Protein AF-A0A5C6NRE7-F1 (afdb_monomer)

InterPro domains:
  IPR013783 Immunoglobulin-like fold [G3DSA:2.60.40.10] (16-94)
  IPR036179 Immunoglobulin-like domain superfamily [SSF48726] (20-72)

Structure (mmCIF, N/CA/C/O backbone):
data_AF-A0A5C6NRE7-F1
#
_entry.id   AF-A0A5C6NRE7-F1
#
loop_
_atom_site.group_PDB
_atom_site.id
_atom_site.type_symbol
_atom_site.label_atom_id
_atom_site.label_alt_id
_atom_site.label_comp_id
_atom_site.label_asym_id
_atom_site.label_entity_id
_atom_site.label_seq_id
_atom_site.pdbx_PDB_ins_code
_atom_site.Cartn_x
_atom_site.Cartn_y
_atom_site.Cartn_z
_atom_site.occupancy
_atom_site.B_iso_or_equiv
_atom_site.auth_seq_id
_atom_site.auth_comp_id
_atom_site.auth_asym_id
_atom_site.auth_atom_id
_atom_site.pdbx_PDB_model_num
ATOM 1 N N . MET A 1 1 ? 37.954 -28.004 -15.573 1.00 65.06 1 MET A N 1
ATOM 2 C CA . MET A 1 1 ? 37.705 -26.611 -15.127 1.00 65.06 1 MET A CA 1
ATOM 3 C C . MET A 1 1 ? 36.654 -25.911 -15.985 1.00 65.06 1 MET A C 1
ATOM 5 O O . MET A 1 1 ? 35.750 -25.333 -15.406 1.00 65.06 1 MET A O 1
ATOM 9 N N . LEU A 1 2 ? 36.711 -26.009 -17.321 1.00 72.81 2 LEU A N 1
ATOM 10 C CA . LEU A 1 2 ? 35.751 -25.354 -18.224 1.00 72.81 2 LEU A CA 1
ATOM 11 C C . LEU A 1 2 ? 34.312 -25.909 -18.126 1.00 72.81 2 LEU A C 1
ATOM 13 O O . LEU A 1 2 ? 33.375 -25.136 -17.989 1.00 72.81 2 LEU A O 1
ATOM 17 N N . GLU A 1 3 ? 34.151 -27.235 -18.067 1.00 74.31 3 GLU A N 1
ATOM 18 C CA . GLU A 1 3 ? 32.850 -27.911 -17.871 1.00 74.31 3 GLU A CA 1
ATOM 19 C C . GLU A 1 3 ? 32.123 -27.441 -16.598 1.00 74.31 3 GLU A C 1
ATOM 21 O O . GLU A 1 3 ? 30.935 -27.134 -16.613 1.00 74.31 3 GLU A O 1
ATOM 26 N N . SER A 1 4 ? 32.871 -27.314 -15.496 1.00 76.88 4 SER A N 1
ATOM 27 C CA . SER A 1 4 ? 32.337 -26.861 -14.206 1.00 76.88 4 SER A CA 1
ATOM 28 C C . SER A 1 4 ? 32.002 -25.367 -14.188 1.00 76.88 4 SER A C 1
ATOM 30 O O . SER A 1 4 ? 31.201 -24.932 -13.365 1.00 76.88 4 SER A O 1
ATOM 32 N N . LEU A 1 5 ? 32.629 -24.575 -15.064 1.00 78.38 5 LEU A N 1
ATOM 33 C CA . LEU A 1 5 ? 32.329 -23.156 -15.227 1.00 78.38 5 LEU A CA 1
ATOM 34 C C . LEU A 1 5 ? 31.058 -22.974 -16.064 1.00 78.38 5 LEU A C 1
ATOM 36 O O . LEU A 1 5 ? 30.196 -22.181 -15.695 1.00 78.38 5 LEU A O 1
ATOM 40 N N . CYS A 1 6 ? 30.906 -23.744 -17.145 1.00 79.12 6 CYS A N 1
ATOM 41 C CA . CYS A 1 6 ? 29.698 -23.735 -17.967 1.00 79.12 6 CYS A CA 1
ATOM 42 C C . CYS A 1 6 ? 28.461 -24.146 -17.160 1.00 79.12 6 CYS A C 1
ATOM 44 O O . CYS A 1 6 ? 27.459 -23.437 -17.205 1.00 79.12 6 CYS A O 1
ATOM 46 N N . THR A 1 7 ? 28.541 -25.212 -16.357 1.00 78.94 7 THR A N 1
ATOM 47 C CA . THR A 1 7 ? 27.415 -25.637 -15.508 1.00 78.94 7 THR A CA 1
ATOM 48 C C . THR A 1 7 ? 27.041 -24.597 -14.452 1.00 78.94 7 THR A C 1
ATOM 50 O O . THR A 1 7 ? 25.854 -24.368 -14.221 1.00 78.94 7 THR A O 1
ATOM 53 N N . LEU A 1 8 ? 28.021 -23.910 -13.856 1.00 78.06 8 LEU A N 1
ATOM 54 C CA . LEU A 1 8 ? 27.772 -22.842 -12.886 1.00 78.06 8 LEU A CA 1
ATOM 55 C C . LEU A 1 8 ? 27.098 -21.619 -13.532 1.00 78.06 8 LEU A C 1
ATOM 57 O O . LEU A 1 8 ? 26.149 -21.079 -12.968 1.00 78.06 8 LEU A O 1
ATOM 61 N N . ILE A 1 9 ? 27.538 -21.205 -14.726 1.00 79.69 9 ILE A N 1
ATOM 62 C CA . ILE A 1 9 ? 26.937 -20.083 -15.470 1.00 79.69 9 ILE A CA 1
ATOM 63 C C . ILE A 1 9 ? 25.495 -20.416 -15.885 1.00 79.69 9 ILE A C 1
ATOM 65 O O . ILE A 1 9 ? 24.600 -19.582 -15.727 1.00 79.69 9 ILE A O 1
ATOM 69 N N . THR A 1 10 ? 25.233 -21.638 -16.358 1.00 75.75 10 THR A N 1
ATOM 70 C CA . THR A 1 10 ? 23.866 -22.085 -16.668 1.00 75.75 10 THR A CA 1
ATOM 71 C C . THR A 1 10 ? 22.991 -22.115 -15.411 1.00 75.75 10 THR A C 1
ATOM 73 O O . THR A 1 10 ? 21.859 -21.649 -15.448 1.00 75.75 10 THR A O 1
ATOM 76 N N . ALA A 1 11 ? 23.518 -22.558 -14.266 1.00 75.06 11 ALA A N 1
ATOM 77 C CA . ALA A 1 11 ? 22.775 -22.546 -13.004 1.00 75.06 11 ALA A CA 1
ATOM 78 C C . ALA A 1 11 ? 22.454 -21.120 -12.505 1.00 75.06 11 ALA A C 1
ATOM 80 O O . ALA A 1 11 ? 21.340 -20.865 -12.051 1.00 75.06 11 ALA A O 1
ATOM 81 N N . LEU A 1 12 ? 23.395 -20.177 -12.625 1.00 72.38 12 LEU A N 1
ATOM 82 C CA . LEU A 1 12 ? 23.216 -18.771 -12.226 1.00 72.38 12 LEU A CA 1
ATOM 83 C C . LEU A 1 12 ? 22.209 -18.021 -13.111 1.00 72.38 12 LEU A C 1
ATOM 85 O O . LEU A 1 12 ? 21.494 -17.149 -12.624 1.00 72.38 12 LEU A O 1
ATOM 89 N N . THR A 1 13 ? 22.129 -18.364 -14.398 1.00 74.12 13 THR A N 1
ATOM 90 C CA . THR A 1 13 ? 21.204 -17.722 -15.350 1.00 74.12 13 THR A CA 1
ATOM 91 C C . THR A 1 13 ? 19.761 -18.224 -15.235 1.00 74.12 13 THR A C 1
ATOM 93 O O . THR A 1 13 ? 18.851 -17.558 -15.722 1.00 74.12 13 THR A O 1
ATOM 96 N N . CYS A 1 14 ? 19.517 -19.339 -14.536 1.00 66.62 14 CYS A N 1
ATOM 97 C CA . CYS A 1 14 ? 18.171 -19.863 -14.275 1.00 66.62 14 CYS A CA 1
ATOM 98 C C . CYS A 1 14 ? 17.482 -19.260 -13.033 1.00 66.62 14 CYS A C 1
ATOM 100 O O . CYS A 1 14 ? 16.357 -19.649 -12.710 1.00 66.62 14 CYS A O 1
ATOM 102 N N . VAL A 1 15 ? 18.109 -18.314 -12.326 1.00 69.69 15 VAL A N 1
ATOM 103 C CA . VAL A 1 15 ? 17.488 -17.668 -11.160 1.00 69.69 15 VAL A CA 1
ATOM 104 C C . VAL A 1 15 ? 16.492 -16.605 -11.621 1.00 69.69 15 VAL A C 1
ATOM 106 O O . VAL A 1 15 ? 16.860 -15.522 -12.068 1.00 69.69 15 VAL A O 1
ATOM 109 N N . SER A 1 16 ? 15.203 -16.904 -11.470 1.00 69.00 16 SER A N 1
ATOM 110 C CA . SER A 1 16 ? 14.129 -15.920 -11.629 1.00 69.00 16 SER A CA 1
ATOM 111 C C . SER A 1 16 ? 13.949 -15.171 -10.308 1.00 69.00 16 SER A C 1
ATOM 113 O O . SER A 1 16 ? 13.419 -15.726 -9.346 1.00 69.00 16 SER A O 1
ATOM 115 N N . ALA A 1 17 ? 14.414 -13.924 -10.226 1.00 66.50 17 ALA A N 1
ATOM 116 C CA . ALA A 1 17 ? 14.190 -13.093 -9.046 1.00 66.50 17 ALA A CA 1
ATOM 117 C C . ALA A 1 17 ? 12.709 -12.674 -8.976 1.00 66.50 17 ALA A C 1
ATOM 119 O O . ALA A 1 17 ? 12.240 -11.892 -9.800 1.00 66.50 17 ALA A O 1
ATOM 120 N N . VAL A 1 18 ? 11.967 -13.196 -7.997 1.00 68.25 18 VAL A N 1
ATOM 121 C CA . VAL A 1 18 ? 10.582 -12.783 -7.729 1.00 68.25 18 VAL A CA 1
ATOM 122 C C . VAL A 1 18 ? 10.603 -11.521 -6.872 1.00 68.25 18 VAL A C 1
ATOM 124 O O . VAL A 1 18 ? 11.121 -11.531 -5.756 1.00 68.25 18 VAL A O 1
ATOM 127 N N . THR A 1 19 ? 10.022 -10.428 -7.365 1.00 69.25 19 THR A N 1
ATOM 128 C CA . THR A 1 19 ? 9.756 -9.257 -6.525 1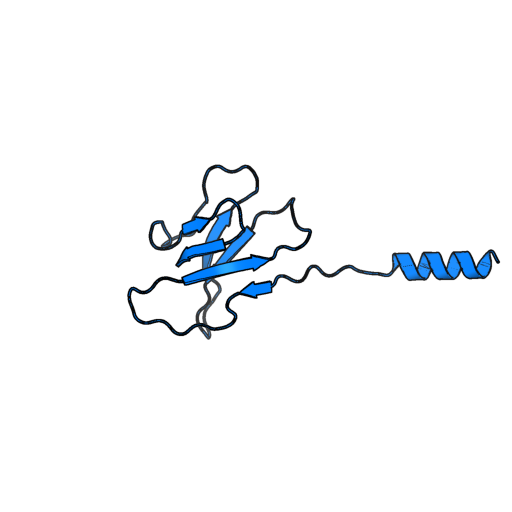.00 69.25 19 THR A CA 1
ATOM 129 C C . THR A 1 19 ? 8.562 -9.555 -5.6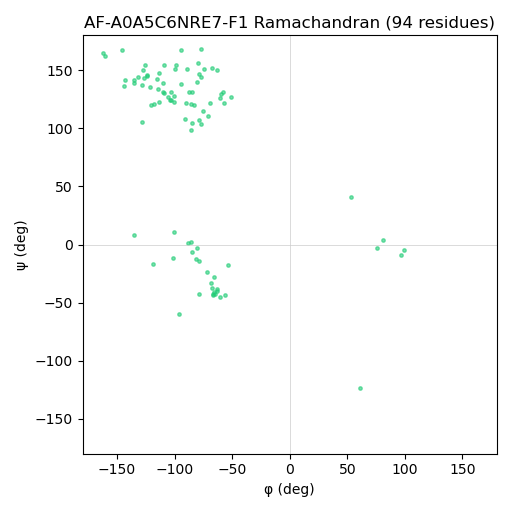24 1.00 69.25 19 THR A C 1
ATOM 131 O O . THR A 1 19 ? 7.442 -9.715 -6.103 1.00 69.25 19 THR A O 1
ATOM 134 N N . VAL A 1 20 ? 8.794 -9.608 -4.313 1.00 76.31 20 VAL A N 1
ATOM 135 C CA . VAL A 1 20 ? 7.728 -9.748 -3.315 1.00 76.31 20 VAL A CA 1
ATOM 136 C C . VAL A 1 20 ? 7.429 -8.381 -2.714 1.00 76.31 20 VAL A C 1
ATOM 138 O O . VAL A 1 20 ? 8.314 -7.739 -2.151 1.00 76.31 20 VAL A O 1
ATOM 141 N N . LEU A 1 21 ? 6.174 -7.948 -2.822 1.00 77.75 21 LEU A N 1
ATOM 142 C CA . LEU A 1 21 ? 5.676 -6.747 -2.159 1.00 77.75 21 LEU A CA 1
ATOM 143 C C . LEU A 1 21 ? 5.251 -7.091 -0.733 1.00 77.75 21 LEU A C 1
ATOM 145 O O . LEU A 1 21 ? 4.497 -8.041 -0.524 1.00 77.75 21 LEU A O 1
ATOM 149 N N . THR A 1 22 ? 5.693 -6.304 0.247 1.00 85.12 22 THR A N 1
ATOM 150 C CA . THR A 1 22 ? 5.221 -6.440 1.635 1.00 85.12 22 THR A CA 1
ATOM 151 C C . THR A 1 22 ? 4.440 -5.207 2.051 1.00 85.12 22 THR A C 1
ATOM 153 O O . THR A 1 22 ? 4.922 -4.090 1.848 1.00 85.12 22 THR A O 1
ATOM 156 N N . GLN A 1 23 ? 3.283 -5.414 2.679 1.00 86.25 23 GLN A N 1
ATOM 157 C CA . GLN A 1 23 ? 2.456 -4.353 3.244 1.00 86.25 23 GLN A CA 1
ATOM 158 C C . GLN A 1 23 ? 2.486 -4.402 4.774 1.00 86.25 23 GLN A C 1
ATOM 160 O O . GLN A 1 23 ? 2.447 -5.487 5.357 1.00 86.25 23 GLN A O 1
ATOM 165 N N . LYS A 1 24 ? 2.564 -3.240 5.425 1.00 89.44 24 LYS A N 1
ATOM 166 C CA . LYS A 1 24 ? 2.485 -3.116 6.887 1.00 89.44 24 LYS A CA 1
ATOM 167 C C . LYS A 1 24 ? 1.489 -2.019 7.279 1.00 89.44 24 LYS A C 1
ATOM 169 O O . LYS A 1 24 ? 1.455 -1.011 6.590 1.00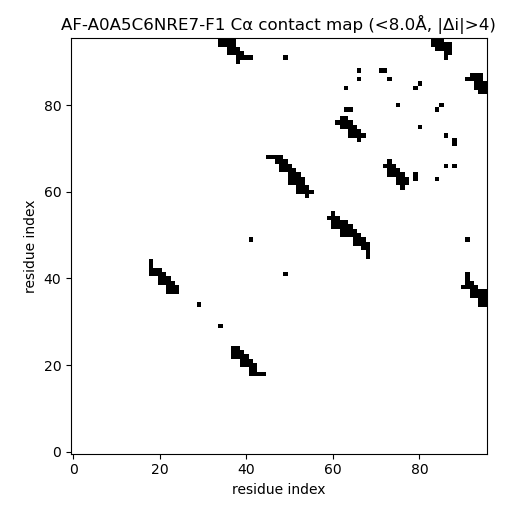 89.44 24 LYS A O 1
ATOM 174 N N . PRO A 1 25 ? 0.731 -2.174 8.376 1.00 90.94 25 PRO A N 1
ATOM 175 C CA . PRO A 1 25 ? 0.549 -3.414 9.132 1.00 90.94 25 PRO A CA 1
ATOM 176 C C . PRO A 1 25 ? -0.235 -4.457 8.315 1.00 90.94 25 PRO A C 1
ATOM 178 O O . PRO A 1 25 ? -1.041 -4.104 7.463 1.00 90.94 25 PRO A O 1
ATOM 181 N N . THR A 1 26 ? -0.011 -5.749 8.576 1.00 88.50 26 THR A N 1
ATOM 182 C CA . THR A 1 26 ? -0.739 -6.834 7.886 1.00 88.50 26 THR A CA 1
ATOM 183 C C . THR A 1 26 ? -2.218 -6.860 8.269 1.00 88.50 26 THR A C 1
ATOM 185 O O . THR A 1 26 ? -3.075 -7.146 7.440 1.00 88.50 26 THR A O 1
ATOM 188 N N . VAL A 1 27 ? -2.516 -6.579 9.540 1.00 89.81 27 VAL A N 1
ATOM 189 C CA . VAL A 1 27 ? -3.874 -6.503 10.082 1.00 89.81 27 VAL A CA 1
ATOM 190 C C . VAL A 1 27 ? -3.902 -5.390 11.118 1.00 89.81 27 VAL A C 1
ATOM 192 O O . VAL A 1 27 ? -2.992 -5.276 11.939 1.00 89.81 27 VAL A O 1
ATOM 195 N N . VAL A 1 28 ? -4.954 -4.582 11.081 1.00 93.12 28 VAL A N 1
ATO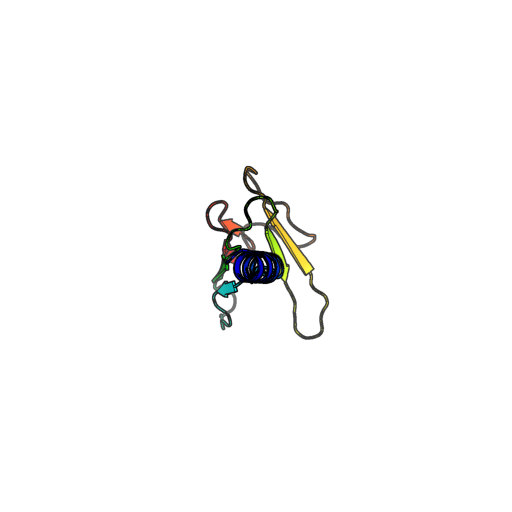M 196 C CA . VAL A 1 28 ? -5.219 -3.531 12.059 1.00 93.12 28 VAL A CA 1
ATOM 197 C C . VAL A 1 28 ? -6.723 -3.453 12.303 1.00 93.12 28 VAL A C 1
ATOM 199 O O . VAL A 1 28 ? -7.514 -3.596 11.370 1.00 93.12 28 VAL A O 1
ATOM 202 N N . SER A 1 29 ? -7.108 -3.229 13.555 1.00 93.75 29 SER A N 1
ATOM 203 C CA . SER A 1 29 ? -8.490 -2.964 13.952 1.00 93.75 29 SER A CA 1
ATOM 204 C C . SER A 1 29 ? -8.565 -1.537 14.466 1.00 93.75 29 SER A C 1
ATOM 206 O O . SER A 1 29 ? -7.832 -1.186 15.386 1.00 93.75 29 SER A O 1
ATOM 208 N N . LEU A 1 30 ? -9.431 -0.729 13.859 1.00 92.25 30 LEU A N 1
ATOM 209 C CA . LEU A 1 30 ? -9.575 0.695 14.155 1.00 92.25 30 LEU A CA 1
ATOM 210 C C . LEU A 1 30 ? -11.033 1.026 14.447 1.00 92.25 30 LEU A C 1
ATOM 212 O O . LEU A 1 30 ? -11.956 0.421 13.891 1.00 92.25 30 LEU A O 1
ATOM 216 N N . SER A 1 31 ? -11.230 2.031 15.283 1.00 96.19 31 SER A N 1
ATOM 217 C CA . SER A 1 31 ? -12.507 2.688 15.499 1.00 96.19 31 SER A CA 1
ATOM 218 C C . SER A 1 31 ? -12.797 3.686 14.380 1.00 96.19 31 SER A C 1
ATOM 220 O O . SER A 1 31 ? -11.912 4.207 13.700 1.00 96.19 31 SER A O 1
ATOM 222 N N . ARG A 1 32 ? -14.081 3.983 14.172 1.00 90.75 32 ARG A N 1
ATOM 223 C CA . ARG A 1 32 ? -14.499 4.939 13.143 1.00 90.75 32 ARG A CA 1
ATOM 224 C C . ARG A 1 32 ? -13.898 6.321 13.419 1.00 90.75 32 ARG A C 1
ATOM 226 O O . ARG A 1 32 ? -14.150 6.896 14.471 1.00 90.75 32 ARG A O 1
ATOM 233 N N . GLY A 1 33 ? -13.211 6.877 12.424 1.00 91.06 33 GLY A N 1
ATOM 234 C CA . GLY A 1 33 ? -12.598 8.206 12.498 1.00 91.06 33 GLY A CA 1
ATOM 235 C C . GLY A 1 33 ? -11.119 8.185 12.876 1.00 91.06 33 GLY A C 1
ATOM 236 O O . GLY A 1 33 ? -10.468 9.217 12.750 1.00 91.06 33 GLY A O 1
ATOM 237 N N . GLU A 1 34 ? -10.584 7.033 13.281 1.00 94.12 34 GLU A N 1
ATOM 238 C CA . GLU A 1 34 ? -9.140 6.834 13.382 1.00 94.12 34 GLU A CA 1
ATOM 239 C C . GLU A 1 34 ? -8.529 6.667 11.988 1.00 94.12 34 GLU A C 1
ATOM 241 O O . GLU A 1 34 ? -9.185 6.170 11.068 1.00 94.12 34 GLU A O 1
ATOM 246 N N . SER A 1 35 ? -7.268 7.075 11.854 1.00 92.06 35 SER A N 1
ATOM 247 C CA . SER A 1 35 ? -6.497 6.933 10.620 1.00 92.06 35 SER A CA 1
ATOM 248 C C . SER A 1 35 ? -5.402 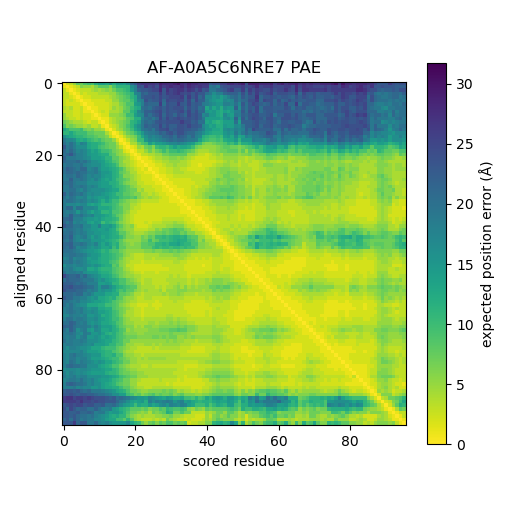5.891 10.769 1.00 92.06 35 SER A C 1
ATOM 250 O O . SER A 1 35 ? -4.888 5.659 11.865 1.00 92.06 35 SER A O 1
ATOM 252 N N . VAL A 1 36 ? -4.995 5.301 9.650 1.00 91.69 36 VAL A N 1
ATOM 253 C CA . VAL A 1 36 ? -3.863 4.376 9.598 1.00 91.69 36 VAL A CA 1
ATOM 254 C C . VAL A 1 36 ? -2.954 4.667 8.427 1.00 91.69 36 VAL A C 1
ATOM 256 O O . VAL A 1 36 ? -3.404 4.903 7.309 1.00 91.69 36 VAL A O 1
ATOM 259 N N . THR A 1 37 ? -1.656 4.576 8.688 1.00 92.19 37 THR A N 1
ATOM 260 C CA . THR A 1 37 ? -0.638 4.540 7.647 1.00 92.19 37 THR A CA 1
ATOM 261 C C . THR A 1 37 ? -0.377 3.093 7.257 1.00 92.19 37 THR A C 1
ATOM 263 O O . THR A 1 37 ? -0.006 2.273 8.097 1.00 92.19 37 THR A O 1
ATOM 266 N N . MET A 1 38 ? -0.574 2.785 5.980 1.00 90.44 38 MET A N 1
ATOM 267 C CA . MET A 1 38 ? -0.157 1.533 5.371 1.00 90.44 38 MET A CA 1
ATOM 268 C C . MET A 1 38 ? 1.094 1.764 4.524 1.00 90.44 38 MET A C 1
ATOM 270 O O . MET A 1 38 ? 1.097 2.579 3.601 1.00 90.44 38 MET A O 1
ATOM 274 N N . ASP A 1 39 ? 2.137 1.001 4.816 1.00 89.00 39 ASP A N 1
ATOM 275 C CA . ASP A 1 39 ? 3.420 1.021 4.125 1.00 89.00 39 ASP A CA 1
ATOM 276 C C . ASP A 1 39 ? 3.458 -0.047 3.039 1.00 89.00 39 ASP A C 1
ATOM 278 O O . ASP A 1 39 ? 3.054 -1.186 3.282 1.00 89.00 39 ASP A O 1
ATOM 282 N N . CYS A 1 40 ? 4.008 0.283 1.870 1.00 85.75 40 CYS A N 1
ATOM 283 C CA . CYS A 1 40 ? 4.318 -0.683 0.822 1.00 85.75 40 CYS A CA 1
ATOM 284 C C . CYS A 1 40 ? 5.824 -0.703 0.540 1.00 85.75 40 CYS A C 1
ATOM 286 O O . CYS A 1 40 ? 6.410 0.300 0.138 1.00 85.75 40 CYS A O 1
ATOM 288 N N . ASN A 1 41 ? 6.459 -1.864 0.703 1.00 82.75 41 ASN A N 1
ATOM 289 C CA . ASN A 1 41 ? 7.837 -2.060 0.263 1.00 82.75 41 ASN A CA 1
ATOM 290 C C . ASN A 1 41 ? 7.849 -2.595 -1.174 1.00 82.75 41 ASN A C 1
ATOM 292 O O . ASN A 1 41 ? 7.522 -3.762 -1.398 1.00 82.75 41 ASN A O 1
ATOM 296 N N . LEU A 1 42 ? 8.245 -1.745 -2.127 1.00 78.31 42 LEU A N 1
ATOM 297 C CA . LEU A 1 42 ? 8.430 -2.114 -3.537 1.00 78.31 42 LEU A CA 1
ATOM 298 C C . LEU A 1 42 ? 9.777 -2.814 -3.823 1.00 78.31 42 LEU A C 1
ATOM 300 O O . LEU A 1 42 ? 10.046 -3.219 -4.954 1.00 78.31 42 LEU A O 1
ATOM 304 N N . GLY A 1 43 ? 10.646 -2.963 -2.821 1.00 77.81 43 GLY A N 1
ATOM 305 C CA . GLY A 1 43 ? 11.975 -3.545 -2.975 1.00 77.81 43 GLY A CA 1
ATOM 306 C C . GLY A 1 43 ? 12.841 -2.736 -3.943 1.00 77.81 43 GLY A C 1
ATOM 307 O O . GLY A 1 43 ? 13.063 -1.543 -3.752 1.00 77.81 43 GLY A O 1
ATOM 308 N N . THR A 1 44 ? 13.339 -3.394 -4.992 1.00 76.31 44 THR A N 1
ATOM 309 C CA . THR A 1 44 ? 14.172 -2.780 -6.043 1.00 76.31 44 THR A CA 1
ATOM 310 C C . THR A 1 44 ? 13.362 -2.197 -7.203 1.00 76.31 44 THR A C 1
ATOM 312 O O . THR A 1 44 ? 13.941 -1.668 -8.155 1.00 76.31 44 THR A O 1
ATOM 315 N N . VAL A 1 45 ? 12.028 -2.270 -7.150 1.00 75.19 45 VAL A N 1
ATOM 316 C CA . VAL A 1 45 ? 11.154 -1.747 -8.202 1.00 75.19 45 VAL A CA 1
ATOM 317 C C . VAL A 1 45 ? 11.070 -0.229 -8.088 1.00 75.19 45 VAL A C 1
ATOM 319 O O . VAL A 1 45 ? 10.389 0.314 -7.225 1.00 75.19 45 VAL A O 1
ATOM 322 N N . THR A 1 46 ? 11.783 0.458 -8.979 1.00 75.25 46 THR A N 1
ATOM 323 C CA . THR A 1 46 ? 11.885 1.928 -8.991 1.00 75.25 46 THR A CA 1
ATOM 324 C C . THR A 1 46 ? 11.355 2.578 -10.268 1.00 75.25 46 THR A C 1
ATOM 326 O O . THR A 1 46 ? 11.084 3.777 -10.263 1.00 75.25 46 THR A O 1
ATOM 329 N N . ASN A 1 47 ? 11.181 1.796 -11.339 1.00 81.00 47 ASN A N 1
ATOM 330 C CA . ASN A 1 47 ? 10.761 2.268 -12.666 1.00 81.00 47 ASN A CA 1
ATOM 331 C C . ASN A 1 47 ? 9.268 2.038 -12.954 1.00 81.00 47 ASN A C 1
ATOM 333 O O . ASN A 1 47 ? 8.831 2.188 -14.092 1.00 81.00 47 ASN A O 1
ATOM 337 N N . TRP A 1 48 ? 8.485 1.656 -11.945 1.00 82.56 48 TRP A N 1
ATOM 338 C CA . TRP A 1 48 ? 7.055 1.379 -12.079 1.00 82.56 48 TRP A CA 1
ATOM 339 C C . TRP A 1 48 ? 6.249 2.202 -11.081 1.00 82.56 48 TRP A C 1
ATOM 341 O O . TRP A 1 48 ? 6.759 2.610 -10.038 1.00 82.56 48 TRP A O 1
ATOM 351 N N . ALA A 1 49 ? 4.989 2.464 -11.422 1.00 85.75 49 ALA A N 1
ATOM 352 C CA . ALA A 1 49 ? 4.080 3.184 -10.545 1.00 85.75 49 ALA A CA 1
ATOM 353 C C . ALA A 1 49 ? 3.569 2.274 -9.422 1.00 85.75 49 ALA A C 1
ATOM 355 O O . ALA A 1 49 ? 3.323 1.083 -9.620 1.00 85.75 49 ALA A O 1
ATOM 356 N N . ALA A 1 50 ? 3.384 2.854 -8.242 1.00 86.50 50 ALA A N 1
ATOM 357 C CA . ALA A 1 50 ? 2.745 2.206 -7.113 1.00 86.50 50 ALA A CA 1
ATOM 358 C C . ALA A 1 50 ? 1.231 2.385 -7.225 1.00 86.50 50 ALA A C 1
ATOM 360 O O . ALA A 1 50 ? 0.735 3.514 -7.230 1.00 86.50 50 ALA A O 1
ATOM 361 N N . HIS A 1 51 ? 0.497 1.276 -7.291 1.00 89.81 51 HIS A N 1
ATOM 362 C CA . HIS A 1 51 ? -0.961 1.279 -7.339 1.00 89.81 51 HIS A CA 1
ATOM 363 C C . HIS A 1 51 ? -1.533 0.753 -6.025 1.00 89.81 51 HIS A C 1
ATOM 365 O O . HIS A 1 51 ? -1.167 -0.331 -5.573 1.00 89.81 51 HIS A O 1
ATOM 371 N N . TRP A 1 52 ? -2.474 1.496 -5.448 1.00 91.31 52 TRP A N 1
ATOM 372 C CA . TRP A 1 52 ? -3.216 1.086 -4.264 1.00 91.31 52 TRP A CA 1
ATOM 373 C C . TRP A 1 52 ? -4.614 0.619 -4.645 1.00 91.31 52 TRP A C 1
ATOM 375 O O . TRP A 1 52 ? -5.351 1.313 -5.352 1.00 91.31 52 TRP A O 1
ATOM 385 N N . TYR A 1 53 ? -4.983 -0.546 -4.124 1.00 93.12 53 TYR A N 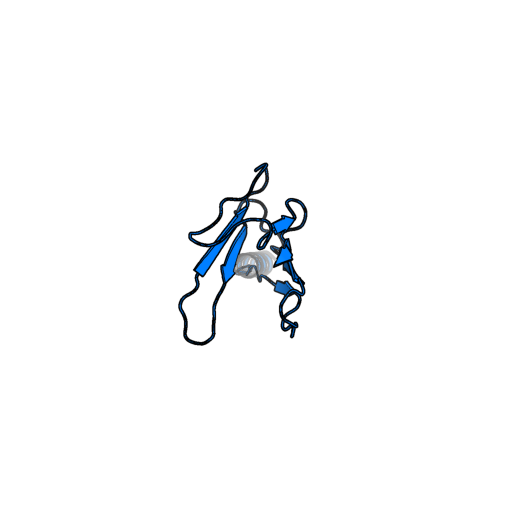1
ATOM 386 C CA . TYR A 1 53 ? -6.310 -1.123 -4.270 1.00 93.12 53 TYR A CA 1
ATOM 387 C C . TYR A 1 53 ? -6.907 -1.411 -2.899 1.00 93.12 53 TYR A C 1
ATOM 389 O O . TYR A 1 53 ? -6.209 -1.815 -1.970 1.00 93.12 53 TYR A O 1
ATOM 397 N N . LYS A 1 54 ? -8.219 -1.234 -2.792 1.00 92.69 54 LYS A N 1
ATOM 398 C CA . LYS A 1 54 ? -9.014 -1.611 -1.628 1.00 92.69 54 LYS A CA 1
ATOM 399 C C . LYS A 1 54 ? -9.899 -2.789 -2.003 1.00 92.69 54 LYS A C 1
ATOM 401 O O . LYS A 1 54 ? -10.621 -2.724 -2.994 1.00 92.69 54 LYS A O 1
ATOM 406 N N . GLN A 1 55 ? -9.903 -3.828 -1.178 1.00 93.88 55 GLN A N 1
ATOM 407 C CA . GLN A 1 55 ? -10.799 -4.968 -1.335 1.00 93.88 55 GLN A CA 1
ATOM 408 C C . GLN A 1 55 ? -11.534 -5.235 -0.024 1.00 93.88 55 GLN A C 1
ATOM 410 O O . GLN A 1 55 ? -10.951 -5.182 1.054 1.00 93.88 55 GLN A O 1
ATOM 415 N N . VAL A 1 56 ? -12.833 -5.505 -0.130 1.00 93.69 56 VAL A N 1
ATOM 416 C CA . VAL A 1 56 ? -13.638 -6.053 0.967 1.00 93.69 56 VAL A CA 1
ATOM 417 C C . VAL A 1 56 ? -13.792 -7.563 0.756 1.00 93.69 56 VAL A C 1
ATOM 419 O O . VAL A 1 56 ? -13.784 -7.992 -0.402 1.00 93.69 56 VAL A O 1
ATOM 422 N N . PRO A 1 57 ? -13.939 -8.380 1.815 1.00 94.31 57 PRO A N 1
ATOM 423 C CA . PRO A 1 57 ? -14.146 -9.820 1.664 1.00 94.31 57 PRO A CA 1
ATOM 424 C C . PRO A 1 57 ? -15.286 -10.136 0.682 1.00 94.31 57 PRO A C 1
ATOM 426 O O . PRO A 1 57 ? -16.379 -9.590 0.804 1.00 94.31 57 PRO A O 1
ATOM 429 N N . GLY A 1 58 ? -15.013 -10.978 -0.320 1.00 95.25 58 GLY A N 1
ATOM 430 C CA . GLY A 1 58 ? -15.975 -11.355 -1.369 1.00 95.25 58 GLY A CA 1
ATOM 431 C C . GLY A 1 58 ? -16.238 -10.298 -2.455 1.00 95.25 58 GLY A C 1
ATOM 432 O O . GLY A 1 58 ? -16.974 -10.574 -3.397 1.00 95.25 58 GLY A O 1
ATOM 433 N N . GLY A 1 59 ? -15.646 -9.104 -2.357 1.00 95.69 59 GLY A N 1
ATOM 434 C CA . GLY A 1 59 ? -15.776 -8.036 -3.349 1.00 95.69 59 GLY A CA 1
ATOM 435 C C . GLY A 1 59 ? -14.649 -8.011 -4.386 1.00 95.69 59 GLY A C 1
ATOM 436 O O . GLY A 1 59 ? -13.594 -8.626 -4.216 1.00 95.69 59 GLY A O 1
ATOM 437 N N . VAL A 1 60 ? -14.851 -7.234 -5.452 1.00 95.12 60 VAL A N 1
ATOM 438 C CA . VAL A 1 60 ? -13.805 -6.948 -6.447 1.00 95.12 60 VAL A CA 1
ATOM 439 C C . VAL A 1 60 ? -12.831 -5.874 -5.937 1.00 95.12 60 VAL A C 1
ATOM 441 O O . VAL A 1 60 ? -13.258 -4.967 -5.213 1.00 95.12 60 VAL A O 1
ATOM 444 N N . PRO A 1 61 ? -11.537 -5.931 -6.303 1.00 96.06 61 PRO A N 1
ATOM 445 C CA . PRO A 1 61 ? -10.590 -4.863 -6.001 1.00 96.06 61 PRO A CA 1
ATOM 446 C C . PRO A 1 61 ? -11.032 -3.518 -6.591 1.00 96.06 61 PRO A C 1
ATOM 448 O O . PRO A 1 61 ? -11.370 -3.417 -7.769 1.00 96.06 61 PRO A O 1
ATOM 451 N N . GLN A 1 62 ? -11.004 -2.473 -5.770 1.00 96.88 62 GLN A N 1
ATOM 452 C CA . GLN A 1 62 ? -11.326 -1.099 -6.148 1.00 96.88 62 GLN A CA 1
ATOM 453 C C . GLN A 1 62 ? -10.036 -0.289 -6.240 1.00 96.88 62 GLN A C 1
ATOM 455 O O . GLN A 1 62 ? -9.261 -0.264 -5.284 1.00 96.88 62 GLN A O 1
ATOM 460 N N . PHE A 1 63 ? -9.803 0.377 -7.370 1.00 95.50 63 PHE A N 1
ATOM 461 C CA . PHE A 1 63 ? -8.647 1.254 -7.542 1.00 95.50 63 PHE A CA 1
ATOM 462 C C . PHE A 1 63 ? -8.790 2.506 -6.668 1.00 95.50 63 PHE A C 1
ATOM 464 O O . PHE A 1 63 ? -9.771 3.237 -6.798 1.00 95.50 63 PHE A O 1
ATOM 471 N N . VAL A 1 64 ? -7.819 2.741 -5.783 1.00 95.19 64 VAL A N 1
ATOM 472 C CA . VAL A 1 64 ? -7.821 3.867 -4.838 1.00 95.19 64 VAL A CA 1
ATOM 473 C C . VAL A 1 64 ? -7.006 5.022 -5.394 1.00 95.19 64 VAL A C 1
ATOM 475 O O . VAL A 1 64 ? -7.537 6.117 -5.573 1.00 95.19 64 VAL A O 1
ATOM 478 N N . LEU A 1 65 ? -5.719 4.788 -5.660 1.00 94.12 65 LEU A N 1
ATOM 479 C CA . LEU A 1 65 ? -4.824 5.786 -6.235 1.00 94.12 65 LEU A CA 1
ATOM 480 C C . LEU A 1 65 ? -3.587 5.159 -6.875 1.00 94.12 65 LEU A C 1
ATOM 482 O O . LEU A 1 65 ? -3.217 4.021 -6.574 1.00 94.12 65 LEU A O 1
ATOM 486 N N . VAL A 1 66 ? -2.928 5.936 -7.730 1.00 91.44 66 VAL A N 1
ATOM 487 C CA . VAL A 1 66 ? -1.617 5.633 -8.307 1.00 91.44 66 VAL A CA 1
ATOM 488 C C . VAL A 1 66 ? -0.655 6.788 -8.075 1.00 91.44 66 VAL A C 1
ATOM 490 O O . VAL A 1 66 ? -1.030 7.963 -8.156 1.00 91.44 66 VAL A O 1
ATOM 493 N N . TRP A 1 67 ? 0.599 6.436 -7.823 1.00 88.75 67 TRP A N 1
ATOM 494 C CA . TRP A 1 67 ? 1.708 7.371 -7.785 1.00 88.75 67 TRP A CA 1
ATOM 495 C C . TRP A 1 67 ? 2.913 6.820 -8.545 1.00 88.75 67 TRP A C 1
ATOM 497 O O . TRP A 1 67 ? 3.221 5.633 -8.458 1.00 88.75 67 TRP A O 1
ATOM 507 N N . TYR A 1 68 ? 3.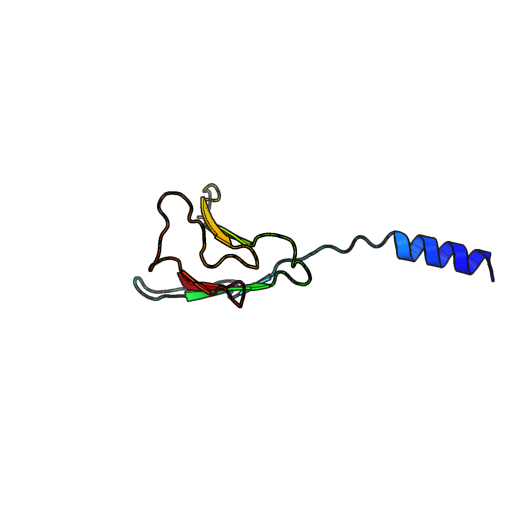618 7.693 -9.260 1.00 85.94 68 TYR A N 1
ATOM 508 C CA . TYR A 1 68 ? 4.868 7.364 -9.931 1.00 85.94 68 TYR A CA 1
ATOM 509 C C . TYR A 1 68 ? 5.981 8.304 -9.484 1.00 85.94 68 TYR A C 1
ATOM 511 O O . TYR A 1 68 ? 5.763 9.498 -9.256 1.00 85.94 68 TYR A O 1
ATOM 519 N N . ARG A 1 69 ? 7.201 7.768 -9.406 1.00 80.12 69 ARG A N 1
ATOM 520 C CA . ARG A 1 69 ? 8.380 8.544 -9.038 1.00 80.12 69 ARG A CA 1
ATOM 521 C C . ARG A 1 69 ? 8.558 9.735 -9.983 1.00 80.12 69 ARG A C 1
ATOM 523 O O . ARG A 1 69 ? 8.729 9.573 -11.184 1.00 80.12 69 ARG A O 1
ATOM 530 N N . GLY A 1 70 ? 8.581 10.937 -9.409 1.00 82.56 70 GLY A N 1
ATOM 531 C CA . GLY A 1 70 ? 8.722 12.194 -10.151 1.00 82.56 70 GLY A CA 1
ATOM 532 C C . GLY A 1 70 ? 7.405 12.930 -10.400 1.00 82.56 70 GLY A C 1
ATOM 533 O O . GLY A 1 70 ? 7.435 14.053 -10.893 1.00 82.56 70 GLY A O 1
ATOM 534 N N . TRP A 1 71 ? 6.258 12.354 -10.030 1.00 87.12 71 TRP A N 1
ATOM 535 C CA . TRP A 1 71 ? 4.994 13.087 -10.011 1.00 87.12 71 TRP A CA 1
ATOM 536 C C . TRP A 1 71 ? 4.873 13.935 -8.744 1.00 87.12 71 TRP A C 1
ATOM 538 O O . TRP A 1 71 ? 5.217 13.488 -7.647 1.00 87.12 71 TRP A O 1
ATOM 548 N N . SER A 1 72 ? 4.338 15.148 -8.895 1.00 85.88 72 SER A N 1
ATOM 549 C CA . SER A 1 72 ? 4.039 16.058 -7.782 1.00 85.88 72 SER A CA 1
ATOM 550 C C . SER A 1 72 ? 2.711 15.747 -7.085 1.00 85.88 72 SER A C 1
ATOM 552 O O . SER A 1 72 ? 2.447 16.277 -6.007 1.00 85.88 72 SER A O 1
ATOM 554 N N . SER A 1 73 ? 1.873 14.898 -7.682 1.00 87.75 73 SER A N 1
ATOM 555 C CA . SER A 1 73 ? 0.561 14.518 -7.163 1.00 87.75 73 SER A CA 1
ATOM 556 C C . SER A 1 73 ? 0.217 13.063 -7.491 1.00 87.75 73 SER A C 1
ATOM 558 O O . SER A 1 73 ? 0.885 12.406 -8.292 1.00 87.75 73 SER A O 1
ATOM 560 N N . VAL A 1 74 ? -0.828 12.550 -6.840 1.00 91.38 74 VAL A N 1
ATOM 561 C CA . VAL A 1 74 ? -1.404 11.229 -7.121 1.00 91.38 74 VAL A CA 1
ATOM 562 C C . VAL A 1 74 ? -2.630 11.352 -8.015 1.00 91.38 74 VAL A C 1
ATOM 564 O O . VAL A 1 74 ? -3.321 12.371 -8.004 1.00 91.38 74 VAL A O 1
ATOM 567 N N . THR A 1 75 ? -2.938 10.293 -8.757 1.00 93.50 75 THR A N 1
ATOM 568 C CA . THR A 1 75 ? -4.217 10.172 -9.468 1.00 93.50 75 THR A CA 1
ATOM 569 C C . THR A 1 75 ? -5.123 9.219 -8.702 1.00 93.50 75 THR A C 1
ATOM 571 O O . THR A 1 75 ? -4.731 8.085 -8.435 1.00 93.50 75 THR A O 1
ATOM 574 N N . TYR A 1 76 ? -6.321 9.680 -8.345 1.00 95.50 76 TYR A N 1
ATOM 575 C CA . TYR A 1 76 ? -7.303 8.892 -7.602 1.00 95.50 76 TYR A CA 1
ATOM 576 C C . TYR A 1 76 ? -8.231 8.101 -8.525 1.00 95.50 76 TYR A C 1
ATOM 578 O O . TYR A 1 76 ? -8.536 8.521 -9.642 1.00 95.50 76 TYR A O 1
ATOM 586 N N . GLY A 1 77 ? -8.711 6.965 -8.025 1.00 96.19 77 GLY A N 1
ATOM 587 C CA . GLY A 1 77 ? -9.833 6.241 -8.605 1.00 96.19 77 GLY A CA 1
ATOM 588 C C . GLY A 1 77 ? -11.181 6.879 -8.267 1.00 96.19 77 GLY A C 1
ATOM 589 O O . GLY A 1 77 ? -11.297 7.742 -7.396 1.00 96.19 77 GLY A O 1
ATOM 590 N N . S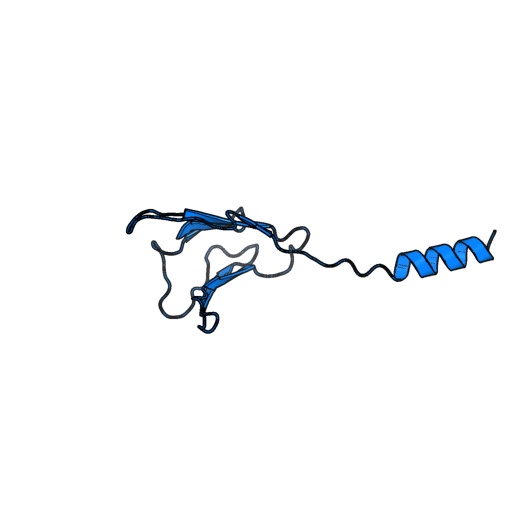ER A 1 78 ? -12.227 6.429 -8.959 1.00 95.12 78 SER A N 1
ATOM 591 C CA . SER A 1 78 ? -13.588 6.936 -8.756 1.00 95.12 78 SER A CA 1
ATOM 592 C C . SER A 1 78 ? -14.063 6.716 -7.315 1.00 95.12 78 SER A C 1
ATOM 594 O O . SER A 1 78 ? -13.979 5.605 -6.793 1.00 95.12 78 SER A O 1
ATOM 596 N N . GLY A 1 79 ? -14.567 7.775 -6.674 1.00 95.19 79 GLY A N 1
ATOM 597 C CA . GLY A 1 79 ? -15.062 7.732 -5.293 1.00 95.19 79 GLY A CA 1
ATOM 598 C C . GLY A 1 79 ? -13.986 7.819 -4.202 1.00 95.19 79 GLY A C 1
ATOM 599 O O . GLY A 1 79 ? -14.329 7.740 -3.023 1.00 95.19 79 GLY A O 1
ATOM 600 N N . PHE A 1 80 ? -12.713 8.012 -4.564 1.00 94.56 80 PHE A N 1
ATOM 601 C CA . PHE A 1 80 ? -11.600 8.192 -3.627 1.00 94.56 80 PHE A CA 1
ATOM 602 C C . PHE A 1 80 ? -10.993 9.592 -3.761 1.00 94.56 80 PHE A C 1
ATOM 604 O O . PHE A 1 80 ? -10.892 10.133 -4.860 1.00 94.56 80 PHE A O 1
ATOM 611 N N . SER A 1 81 ? -10.592 10.195 -2.639 1.00 93.81 81 SER A N 1
ATOM 612 C CA . SER A 1 81 ? -9.953 11.514 -2.631 1.00 93.81 81 SER A CA 1
ATOM 613 C C . SER A 1 81 ? -9.200 11.795 -1.329 1.00 93.81 81 SER A C 1
ATOM 615 O O . SER A 1 81 ? -9.430 11.169 -0.289 1.00 93.81 81 SER A O 1
ATOM 617 N N . SER A 1 82 ? -8.352 12.820 -1.372 1.00 90.69 82 SER A N 1
ATOM 618 C CA . SER A 1 82 ? -7.870 13.530 -0.183 1.00 90.69 82 SER A CA 1
ATOM 619 C C . SER A 1 82 ? -9.041 14.222 0.559 1.00 90.69 82 SER A C 1
ATOM 621 O O . SER A 1 82 ? -10.037 14.569 -0.089 1.00 90.69 82 SER A O 1
ATOM 623 N N . PRO A 1 83 ? -8.985 14.397 1.899 1.00 90.81 83 PRO A N 1
ATOM 624 C CA . PRO A 1 83 ? -7.901 13.991 2.808 1.00 90.81 83 PRO A CA 1
ATOM 625 C C . PRO A 1 83 ? -7.990 12.537 3.284 1.00 90.81 83 PRO A C 1
ATOM 627 O O . PRO A 1 83 ? -7.067 12.055 3.930 1.00 90.81 83 PRO A O 1
ATOM 630 N N . ARG A 1 84 ? -9.082 11.830 2.957 1.00 90.06 84 ARG A N 1
ATOM 631 C CA . ARG A 1 84 ? -9.328 10.463 3.442 1.00 90.06 84 ARG A CA 1
ATOM 632 C C . ARG A 1 84 ? -8.338 9.435 2.915 1.00 90.06 84 ARG A C 1
ATOM 634 O O . ARG A 1 84 ? -8.148 8.428 3.558 1.00 90.06 84 ARG A O 1
ATOM 641 N N . PHE A 1 85 ? -7.759 9.653 1.740 1.00 90.81 85 PHE A N 1
ATOM 642 C CA . PHE A 1 85 ? -6.720 8.789 1.190 1.00 90.81 85 PHE A CA 1
ATOM 643 C C . PHE A 1 85 ? -5.546 9.671 0.788 1.00 90.81 85 PHE A C 1
ATOM 645 O O . PHE A 1 85 ? -5.625 10.384 -0.212 1.00 90.81 85 PHE A O 1
ATOM 652 N N . THR A 1 86 ? -4.468 9.661 1.564 1.00 89.00 86 THR A N 1
ATOM 653 C CA . THR A 1 86 ? -3.319 10.555 1.363 1.00 89.00 86 THR A CA 1
ATOM 654 C C . THR A 1 86 ? -2.055 9.744 1.129 1.00 89.00 86 THR A C 1
ATOM 656 O O . THR A 1 86 ? -1.656 8.966 1.985 1.00 89.00 86 THR A O 1
ATOM 659 N N . SER A 1 87 ? -1.400 9.920 -0.020 1.00 83.94 87 SER A N 1
ATOM 660 C CA . SER A 1 87 ? -0.120 9.256 -0.292 1.00 83.94 87 SER A CA 1
ATOM 661 C C . SER A 1 87 ? 1.040 10.099 0.225 1.00 83.94 87 SER A C 1
ATOM 663 O O . SER A 1 87 ? 1.147 11.281 -0.105 1.00 83.94 87 SER A O 1
ATOM 665 N N . LEU A 1 88 ? 1.960 9.480 0.959 1.00 77.44 88 LEU A N 1
ATOM 666 C CA . LEU A 1 88 ? 3.234 10.097 1.312 1.00 77.44 88 LEU A CA 1
ATOM 667 C C . LEU A 1 88 ? 4.214 9.848 0.159 1.00 77.44 88 LEU A C 1
ATOM 669 O O . LEU A 1 88 ? 4.781 8.765 0.007 1.00 77.44 88 LEU A O 1
ATOM 673 N N . ILE A 1 89 ? 4.346 10.873 -0.687 1.00 63.66 89 ILE A N 1
ATOM 674 C CA . ILE A 1 89 ? 5.036 10.910 -1.995 1.00 63.66 89 ILE A CA 1
ATOM 675 C C . ILE A 1 89 ? 6.499 10.418 -1.928 1.00 63.66 89 ILE A C 1
ATOM 677 O O . ILE A 1 89 ? 7.086 10.063 -2.943 1.00 63.66 89 ILE A O 1
ATOM 681 N N . SER A 1 90 ? 7.104 10.362 -0.741 1.00 61.75 90 SER A N 1
ATOM 682 C CA . SER A 1 90 ? 8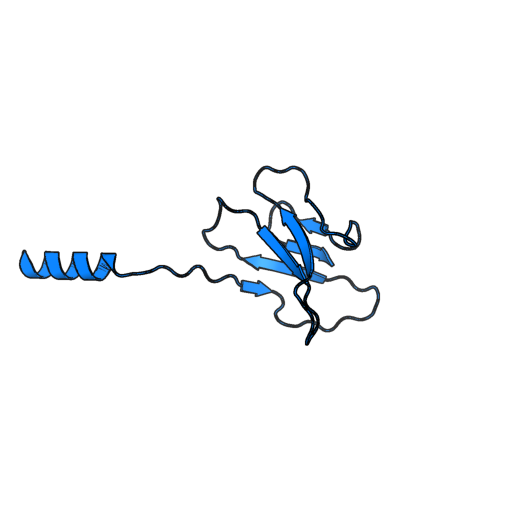.505 9.977 -0.544 1.00 61.75 90 SER A CA 1
ATOM 683 C C . SER A 1 90 ? 8.732 8.541 -0.057 1.00 61.75 90 SER A C 1
ATOM 685 O O . SER A 1 90 ? 9.881 8.102 -0.070 1.00 61.75 90 SER A O 1
ATOM 687 N N . GLN A 1 91 ? 7.701 7.803 0.379 1.00 61.59 91 GLN A N 1
ATOM 688 C CA . GLN A 1 91 ? 7.899 6.537 1.114 1.00 61.59 91 GLN A CA 1
ATOM 689 C C . GLN A 1 91 ? 7.005 5.366 0.667 1.00 61.59 91 GLN A C 1
ATOM 691 O O . GLN A 1 91 ? 7.028 4.320 1.305 1.00 61.59 91 GLN A O 1
ATOM 696 N N . HIS A 1 92 ? 6.248 5.494 -0.432 1.00 69.94 92 HIS A N 1
ATOM 697 C CA . HIS A 1 92 ? 5.271 4.475 -0.870 1.00 69.94 92 HIS A CA 1
ATOM 698 C C . HIS A 1 92 ? 4.274 4.094 0.241 1.00 69.94 92 HIS A C 1
ATOM 700 O O . HIS A 1 92 ? 3.939 2.925 0.426 1.00 69.94 92 HIS A O 1
ATOM 706 N N . GLN A 1 93 ? 3.802 5.093 0.986 1.00 74.69 93 GLN A N 1
ATOM 707 C CA . GLN A 1 93 ? 2.834 4.917 2.069 1.00 74.69 93 GLN A CA 1
ATOM 708 C C . GLN A 1 93 ? 1.516 5.587 1.690 1.00 74.69 93 GLN A C 1
ATOM 710 O O . GLN A 1 93 ? 1.515 6.627 1.020 1.00 74.69 93 GLN A O 1
ATOM 715 N N . ILE A 1 94 ? 0.405 5.023 2.151 1.00 77.62 94 ILE A N 1
ATOM 716 C CA . ILE A 1 94 ? -0.917 5.647 2.091 1.00 77.62 94 ILE A CA 1
ATOM 717 C C . ILE A 1 94 ? -1.481 5.784 3.505 1.00 77.62 94 ILE A C 1
ATOM 719 O O . ILE A 1 94 ? -1.405 4.856 4.303 1.00 77.62 94 ILE A O 1
ATOM 723 N N . ILE A 1 95 ? -2.055 6.941 3.805 1.00 81.88 95 ILE A N 1
ATOM 724 C CA . ILE A 1 95 ? -2.828 7.205 5.014 1.00 81.88 95 ILE A CA 1
ATOM 725 C C . ILE A 1 95 ? -4.302 7.114 4.634 1.00 81.88 95 ILE A C 1
ATOM 727 O O . ILE A 1 95 ? -4.719 7.761 3.667 1.00 81.88 95 ILE A O 1
ATOM 731 N N . VAL A 1 96 ? -5.057 6.309 5.376 1.00 79.88 96 VAL A N 1
ATOM 732 C CA . VAL A 1 96 ? -6.507 6.111 5.225 1.00 79.88 96 VAL A CA 1
ATOM 733 C C . VAL A 1 96 ? -7.236 6.547 6.487 1.00 79.88 96 VAL A C 1
ATOM 735 O O . VAL A 1 96 ? -6.648 6.346 7.573 1.00 79.88 96 VAL A O 1
#

Mean predicted aligned error: 8.7 Å

pLDDT: mean 84.47, std 9.48, range [61.59, 96.88]

Solvent-accessible surface area (backbone atoms only — not comparable to full-atom values): 6158 Å² total; per-residue (Å²): 112,67,68,66,48,52,53,49,52,56,58,62,72,67,65,78,83,78,87,71,75,48,63,37,71,85,75,84,88,79,61,95,88,64,73,48,71,39,40,44,43,60,76,87,64,70,92,58,65,52,74,42,69,48,68,53,94,98,54,72,77,40,61,38,35,38,42,45,86,90,56,95,64,70,52,61,25,89,98,45,51,74,82,60,49,38,72,47,92,89,64,59,26,38,34,64

Organism: NCBI:txid433684

Nearest PDB structures (foldseek):
  2wbj-assembly2_H  TM=7.950E-01  e=1.467E-03  Homo sapiens
  2wbj-assembly1_D  TM=7.908E-01  e=3.778E-03  Homo sapiens
  8dw2-assembly1_H  TM=6.733E-01  e=5.096E-02  Homo sapiens
  1ktk-assembly1_E  TM=7.426E-01  e=4.036E-01  Homo sapiens
  6obe-assembly1_B  TM=6.487E-01  e=1.764E-01  Vicugna pacos

Radius of gyration: 19.3 Å; Cα contacts (8 Å, |Δi|>4): 122; chains: 1; bounding box: 54×44×34 Å

Foldseek 3Di:
DVVVVVVVVVVVVPDDDDFDKDKPPPDDDDDPPDKDKIAIDRDPPQQDKQWDWDDDVPDDTFTAWIDHQPDPDIDGGPPHDPPCWDAPNPGRMIMD

Sequence (96 aa):
MLESLCTLITALTCVSAVTVLTQKPTVVSLSRGESVTMDCNLGTVTNWAAHWYKQVPGGVPQFVLVWYRGWSSVTYGSGFSSPRFTSLISQHQIIV

Secondary structure (DSSP, 8-state):
-HHHHHHHHHHHHT-------EEESS-----TT---EEEEE-TT--SS-EEEEE--TTSPPEEEEEE-TT-SSPEEPTT--TTTSEEETTTTEEE-